Protein AF-A0A2V7I8H2-F1 (afdb_monomer)

Radius of gyration: 16.43 Å; Cα contacts (8 Å, |Δi|>4): 74; chains: 1; bounding box: 52×21×39 Å

Sequence (93 aa):
MTHPLSGHFSADESARLIRNYRYAVERMMRMLGGWIALTPELSAKLLMGRHVWDNAQHADALGRRLPELRAQAHVSEPANEAFVAFMDAIEEA

Foldseek 3Di:
DDPPPDDPDDLVRLLQVLLQLLQVLVLLLVLLVVVLVVDPDPVSNVVSVVSNVVSVVSNQVSLVVNVVSVHHSPHHDHPDVVRVVVSVVSSVD

Nearest PDB structures (foldseek):
  3fse-assembly1_A  TM=7.789E-01  e=2.064E-01  Trichormus variabilis ATCC 29413
  5l89-assembly3_Z  TM=8.618E-01  e=8.967E-01  Rhodospirillum rubrum
  5n5e-assembly1_e  TM=8.556E-01  e=1.259E+00  Pyrococcus furiosus COM1
  8w1e-assembly1_E  TM=7.045E-01  e=4.817E-01  Pseudomonas aeruginosa PAO1
  5l8f-assembly1_C  TM=7.509E-01  e=1.578E+00  Rhodospirillum rubrum ATCC 11170

Mean predicted aligned error: 4.5 Å

Secondary structure (DSSP, 8-state):
-------SS-HHHHHHHHHHHHHHHHHHHHHHHHHHHH---HHHHHHHHHHHHHHHHHHHHHHHHHHHTTS-TT----S-HHHHHHHHHHHT-

pLDDT: mean 92.99, std 11.54, range [42.69, 98.56]

Structure (mmCIF, N/CA/C/O backbone):
data_AF-A0A2V7I8H2-F1
#
_entry.id   AF-A0A2V7I8H2-F1
#
loop_
_atom_site.group_PDB
_atom_site.id
_atom_site.type_symbol
_atom_site.label_atom_id
_atom_site.label_alt_id
_atom_site.label_comp_id
_atom_site.label_asym_id
_atom_site.label_entity_id
_atom_site.label_seq_id
_atom_site.pdbx_PDB_ins_code
_atom_site.Cartn_x
_atom_site.Cartn_y
_atom_site.Cartn_z
_atom_site.occupancy
_atom_site.B_iso_or_equiv
_atom_site.auth_seq_id
_atom_site.auth_comp_id
_atom_site.auth_asym_id
_atom_site.auth_atom_id
_atom_site.pdbx_PDB_model_num
ATOM 1 N N . MET A 1 1 ? 37.915 -6.016 -13.273 1.00 42.69 1 MET A N 1
ATOM 2 C CA . MET A 1 1 ? 36.814 -6.997 -13.197 1.00 42.69 1 MET A CA 1
ATOM 3 C C . MET A 1 1 ? 35.506 -6.233 -13.272 1.00 42.69 1 MET A C 1
ATOM 5 O O . MET A 1 1 ? 35.128 -5.579 -12.311 1.00 42.69 1 MET A O 1
ATOM 9 N N . THR A 1 2 ? 34.888 -6.204 -14.448 1.00 46.22 2 THR A N 1
ATOM 10 C CA . THR A 1 2 ? 33.568 -5.612 -14.677 1.00 46.22 2 THR A CA 1
ATOM 11 C C . THR A 1 2 ? 32.529 -6.572 -14.120 1.00 46.22 2 THR A C 1
ATOM 13 O O . THR A 1 2 ? 32.125 -7.511 -14.797 1.00 46.22 2 THR A O 1
ATOM 16 N N . HIS A 1 3 ? 32.117 -6.378 -12.867 1.00 53.94 3 HIS A N 1
ATOM 17 C CA . HIS A 1 3 ? 30.836 -6.933 -12.448 1.00 53.94 3 HIS A CA 1
ATOM 18 C C . HIS A 1 3 ? 29.785 -6.278 -13.344 1.00 53.94 3 HIS A C 1
ATOM 20 O O . HIS A 1 3 ? 29.694 -5.045 -13.330 1.00 53.94 3 HIS A O 1
ATOM 26 N N . PRO A 1 4 ? 29.035 -7.029 -14.168 1.00 56.50 4 PRO A N 1
ATOM 27 C CA . PRO A 1 4 ? 27.880 -6.430 -14.798 1.00 56.50 4 PRO A CA 1
ATOM 28 C C . PRO A 1 4 ? 27.013 -5.921 -13.648 1.00 56.50 4 PRO A C 1
ATOM 30 O O . PRO A 1 4 ? 26.741 -6.652 -12.695 1.00 56.50 4 PRO A O 1
ATOM 33 N N . LEU A 1 5 ? 26.587 -4.662 -13.716 1.00 60.38 5 LEU A N 1
ATOM 34 C CA . LEU A 1 5 ? 25.502 -4.137 -12.886 1.00 60.38 5 LEU A CA 1
ATOM 35 C C . LEU A 1 5 ? 24.175 -4.813 -13.296 1.00 60.38 5 LEU A C 1
ATOM 37 O O . LEU A 1 5 ? 23.159 -4.150 -13.478 1.00 60.38 5 LEU A O 1
ATOM 41 N N . SER A 1 6 ? 24.182 -6.126 -13.533 1.00 61.84 6 SER A N 1
ATOM 42 C CA . SER A 1 6 ? 23.001 -6.907 -13.841 1.00 61.84 6 SER A CA 1
ATOM 43 C C . SER A 1 6 ? 22.282 -7.135 -12.522 1.00 61.84 6 SER A C 1
ATOM 45 O O . SER A 1 6 ? 22.575 -8.080 -11.788 1.00 61.84 6 SER A O 1
ATOM 47 N N . GLY A 1 7 ? 21.377 -6.217 -12.187 1.00 66.88 7 GLY A N 1
ATOM 48 C CA . GLY A 1 7 ? 20.358 -6.490 -11.185 1.00 66.88 7 GLY A CA 1
ATOM 49 C C . GLY A 1 7 ? 19.593 -7.770 -11.541 1.00 66.88 7 GLY A C 1
ATOM 50 O O . GLY A 1 7 ? 19.530 -8.165 -12.703 1.00 66.88 7 GLY A O 1
ATOM 51 N N . HIS A 1 8 ? 19.004 -8.418 -10.536 1.00 81.31 8 HIS A N 1
ATOM 52 C CA . HIS A 1 8 ? 18.217 -9.646 -10.719 1.00 81.31 8 HIS A CA 1
ATOM 53 C C . HIS A 1 8 ? 16.945 -9.437 -11.558 1.00 81.31 8 HIS A C 1
ATOM 55 O O . HIS A 1 8 ? 16.365 -10.405 -12.036 1.00 81.31 8 HIS A O 1
ATOM 61 N N . PHE A 1 9 ? 16.524 -8.184 -11.734 1.00 87.88 9 PHE A N 1
ATOM 62 C CA . PHE A 1 9 ? 15.337 -7.790 -12.477 1.00 87.88 9 PHE A CA 1
ATOM 63 C C . PHE A 1 9 ? 15.704 -6.756 -13.535 1.00 87.88 9 PHE A C 1
ATOM 65 O O . PHE A 1 9 ? 16.544 -5.879 -13.306 1.00 87.88 9 PHE A O 1
ATOM 72 N N . SER A 1 10 ? 15.014 -6.816 -14.668 1.00 91.38 10 SER A N 1
ATOM 73 C CA . SER A 1 10 ? 14.984 -5.717 -15.627 1.00 91.38 10 SER A CA 1
ATOM 74 C C . SER A 1 10 ? 14.362 -4.456 -15.008 1.00 91.38 10 SER A C 1
ATOM 76 O O . SER A 1 10 ? 13.687 -4.495 -13.970 1.00 91.38 10 SER A O 1
ATOM 78 N N . ALA A 1 11 ? 14.581 -3.309 -15.656 1.00 92.12 11 ALA A N 1
ATOM 79 C CA . ALA A 1 11 ? 13.952 -2.052 -15.250 1.00 92.12 11 ALA A CA 1
ATOM 80 C C . ALA A 1 11 ? 12.416 -2.154 -15.280 1.00 92.12 11 ALA A C 1
ATOM 82 O O . ALA A 1 11 ? 11.760 -1.693 -14.347 1.00 92.12 11 ALA A O 1
ATOM 83 N N . ASP A 1 12 ? 11.861 -2.831 -16.288 1.00 94.19 12 ASP A N 1
ATOM 84 C CA . ASP A 1 12 ? 10.416 -3.011 -16.450 1.00 94.19 12 ASP A CA 1
ATOM 85 C C . ASP A 1 12 ? 9.827 -3.923 -15.368 1.00 94.19 12 ASP A C 1
ATOM 87 O O . ASP A 1 12 ? 8.795 -3.604 -14.771 1.00 94.19 12 ASP A O 1
ATOM 91 N N . GLU A 1 13 ? 10.503 -5.031 -15.044 1.00 95.12 13 GLU A N 1
ATOM 92 C CA . GLU A 1 13 ? 10.102 -5.901 -13.933 1.00 95.12 13 GLU A CA 1
ATOM 93 C C . GLU A 1 13 ? 10.164 -5.168 -12.595 1.00 95.12 13 GLU A C 1
ATOM 95 O O . GLU A 1 13 ? 9.234 -5.273 -11.794 1.00 95.12 13 GLU A O 1
ATOM 100 N N . SER A 1 14 ? 11.217 -4.380 -12.375 1.00 95.50 14 SER A N 1
ATOM 101 C CA . SER A 1 14 ? 11.358 -3.558 -11.172 1.00 95.50 14 SER A CA 1
ATOM 102 C C . SER A 1 14 ? 10.236 -2.523 -11.074 1.00 95.50 14 SER A C 1
ATOM 104 O O . SER A 1 14 ? 9.640 -2.365 -10.011 1.00 95.50 14 SER A O 1
ATOM 106 N N . ALA A 1 15 ? 9.894 -1.854 -12.179 1.00 97.06 15 ALA A N 1
ATOM 107 C CA . ALA A 1 15 ? 8.809 -0.880 -12.211 1.00 97.06 15 ALA A CA 1
ATOM 108 C C . ALA A 1 15 ? 7.458 -1.537 -11.900 1.00 97.06 15 ALA A C 1
ATOM 110 O O . ALA A 1 15 ? 6.682 -0.991 -11.117 1.00 97.06 15 ALA A O 1
ATOM 111 N N . ARG A 1 16 ? 7.192 -2.730 -12.449 1.00 97.38 16 ARG A N 1
ATOM 112 C CA . ARG A 1 16 ? 5.988 -3.514 -12.137 1.00 97.38 16 ARG A CA 1
ATOM 113 C C . ARG A 1 16 ? 5.926 -3.892 -10.657 1.00 97.38 16 ARG A C 1
ATOM 115 O O . ARG A 1 16 ? 4.908 -3.664 -10.014 1.00 97.38 16 ARG A O 1
ATOM 122 N N . LEU A 1 17 ? 7.017 -4.411 -10.090 1.00 97.06 17 LEU A N 1
ATOM 123 C CA . LEU A 1 17 ? 7.077 -4.754 -8.665 1.00 97.06 17 LEU A CA 1
ATOM 124 C C . LEU A 1 17 ? 6.847 -3.529 -7.773 1.00 97.06 17 LEU A C 1
ATOM 126 O O . LEU A 1 17 ? 6.099 -3.611 -6.802 1.00 97.06 17 LEU A O 1
ATOM 130 N N . ILE A 1 18 ? 7.431 -2.381 -8.117 1.00 98.12 18 ILE A N 1
ATOM 131 C CA . ILE A 1 18 ? 7.232 -1.136 -7.369 1.00 98.12 18 ILE A CA 1
ATOM 132 C C . ILE A 1 18 ? 5.767 -0.696 -7.407 1.00 98.12 18 ILE A C 1
ATOM 134 O O . ILE A 1 18 ? 5.236 -0.334 -6.360 1.00 98.12 18 ILE A O 1
ATOM 138 N N . ARG A 1 19 ? 5.087 -0.776 -8.560 1.00 98.56 19 ARG A N 1
ATOM 139 C CA . ARG A 1 19 ? 3.645 -0.476 -8.646 1.00 98.56 19 ARG A CA 1
ATOM 140 C C . ARG A 1 19 ? 2.802 -1.426 -7.793 1.00 98.56 19 ARG A C 1
ATOM 142 O O . ARG A 1 19 ? 1.881 -0.954 -7.130 1.00 98.56 19 ARG A O 1
ATOM 149 N N . ASN A 1 20 ? 3.175 -2.707 -7.733 1.00 98.50 20 ASN A N 1
ATOM 150 C CA . ASN A 1 20 ? 2.531 -3.710 -6.876 1.00 98.50 20 ASN A CA 1
ATOM 151 C C . ASN A 1 20 ? 2.668 -3.385 -5.386 1.00 98.50 20 ASN A C 1
ATOM 153 O O . ASN A 1 20 ? 1.686 -3.417 -4.643 1.00 98.50 20 ASN A O 1
ATOM 157 N N . TYR A 1 21 ? 3.876 -3.040 -4.937 1.00 98.25 21 TYR A N 1
ATOM 158 C CA . TYR A 1 21 ? 4.092 -2.641 -3.546 1.00 98.25 21 TYR A CA 1
ATOM 159 C C . TYR A 1 21 ? 3.419 -1.310 -3.221 1.00 98.25 21 TYR A C 1
ATOM 161 O O . TYR A 1 21 ? 2.859 -1.165 -2.135 1.00 98.25 21 TYR A O 1
ATOM 169 N N . ARG A 1 22 ? 3.421 -0.359 -4.163 1.00 98.31 22 ARG A N 1
ATOM 170 C CA . ARG A 1 22 ? 2.757 0.937 -4.000 1.00 98.31 22 ARG A CA 1
ATOM 171 C C . ARG A 1 22 ? 1.249 0.757 -3.830 1.00 98.31 22 ARG A C 1
ATOM 173 O O . ARG A 1 22 ? 0.681 1.329 -2.906 1.00 98.31 22 ARG A O 1
ATOM 180 N N . TYR A 1 23 ? 0.637 -0.119 -4.628 1.00 98.44 23 TYR A N 1
ATOM 181 C CA . TYR A 1 23 ? -0.759 -0.521 -4.461 1.00 98.44 23 TYR A CA 1
ATOM 182 C C . TYR A 1 23 ? -1.024 -1.086 -3.057 1.00 98.44 23 TYR A C 1
ATOM 184 O O . TYR A 1 23 ? -1.955 -0.650 -2.386 1.00 98.44 23 TYR A O 1
ATOM 192 N N . ALA A 1 24 ? -0.185 -2.009 -2.576 1.00 98.00 24 ALA A N 1
ATOM 193 C CA . ALA A 1 24 ? -0.364 -2.627 -1.261 1.00 98.00 24 ALA A CA 1
ATOM 194 C C . ALA A 1 24 ? -0.336 -1.607 -0.107 1.00 98.00 24 ALA A C 1
ATOM 196 O O . ALA A 1 24 ? -1.212 -1.639 0.759 1.00 98.00 24 ALA A O 1
ATOM 197 N N . VAL A 1 25 ? 0.633 -0.683 -0.098 1.00 98.19 25 VAL A N 1
ATOM 198 C CA . VAL A 1 25 ? 0.726 0.335 0.967 1.00 98.19 25 VAL A CA 1
ATOM 199 C C . VAL A 1 25 ? -0.401 1.367 0.880 1.00 98.19 25 VAL A C 1
ATOM 201 O O . VAL A 1 25 ? -0.891 1.819 1.912 1.00 98.19 25 VAL A O 1
ATOM 204 N N . GLU A 1 26 ? -0.881 1.694 -0.324 1.00 97.88 26 GLU A N 1
ATOM 205 C CA . GLU A 1 26 ? -2.048 2.565 -0.511 1.00 97.88 26 GLU A CA 1
ATOM 206 C C . GLU A 1 26 ? -3.349 1.919 -0.012 1.00 97.88 26 GLU A C 1
ATOM 208 O O . GLU A 1 26 ? -4.135 2.588 0.666 1.00 97.88 26 GLU A O 1
ATOM 213 N N . ARG A 1 27 ? -3.561 0.619 -0.271 1.00 97.75 27 ARG A N 1
ATOM 214 C CA . ARG A 1 27 ? -4.690 -0.141 0.302 1.00 97.75 27 ARG A CA 1
ATOM 215 C C . ARG A 1 27 ? -4.596 -0.189 1.828 1.00 97.75 27 ARG A C 1
ATOM 217 O O . ARG A 1 27 ? -5.576 0.100 2.506 1.00 97.75 27 ARG A O 1
ATOM 224 N N . MET A 1 28 ? -3.407 -0.444 2.378 1.00 97.25 28 MET A N 1
ATOM 225 C CA . MET A 1 28 ? -3.191 -0.467 3.830 1.00 97.25 28 MET A C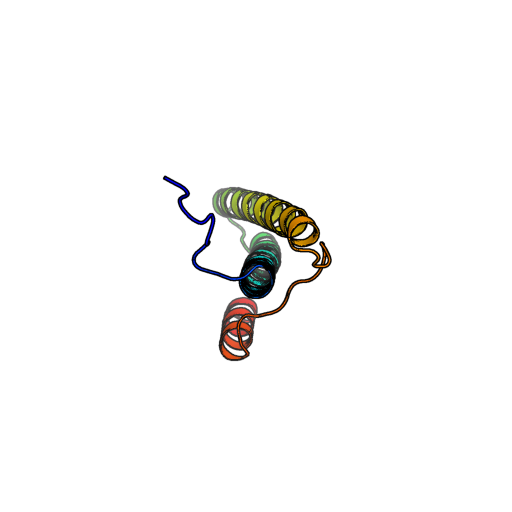A 1
ATOM 226 C C . MET A 1 28 ? -3.501 0.878 4.497 1.00 97.25 28 MET A C 1
ATOM 228 O O . MET A 1 28 ? -4.157 0.910 5.537 1.00 97.25 28 MET A O 1
ATOM 232 N N . MET A 1 29 ? -3.094 1.999 3.888 1.00 97.06 29 MET A N 1
ATOM 233 C CA . MET A 1 29 ? -3.464 3.329 4.388 1.00 97.06 29 MET A CA 1
ATOM 234 C C . MET A 1 29 ? -4.978 3.521 4.450 1.00 97.06 29 MET A C 1
ATOM 236 O O . MET A 1 29 ? -5.480 4.039 5.447 1.00 97.06 29 MET A O 1
ATOM 240 N N . ARG A 1 30 ? -5.701 3.110 3.400 1.00 95.75 30 ARG A N 1
ATOM 241 C CA . ARG A 1 30 ? -7.163 3.223 3.342 1.00 95.75 30 ARG A CA 1
ATOM 242 C C . ARG A 1 30 ? -7.832 2.398 4.442 1.00 95.75 30 ARG A C 1
ATOM 244 O O . ARG A 1 30 ? -8.646 2.953 5.176 1.00 95.75 30 ARG A O 1
ATOM 251 N N . MET A 1 31 ? -7.444 1.129 4.584 1.00 95.88 31 MET A N 1
ATOM 252 C CA . MET A 1 31 ? -7.947 0.219 5.623 1.00 95.88 31 MET A CA 1
ATOM 253 C C . MET A 1 31 ? -7.774 0.804 7.022 1.00 95.88 31 MET A C 1
ATOM 255 O O . MET A 1 31 ? -8.742 0.983 7.760 1.00 95.88 31 MET A O 1
ATOM 259 N N . LEU A 1 32 ? -6.540 1.185 7.361 1.00 95.88 32 LEU A N 1
ATOM 260 C CA . LEU A 1 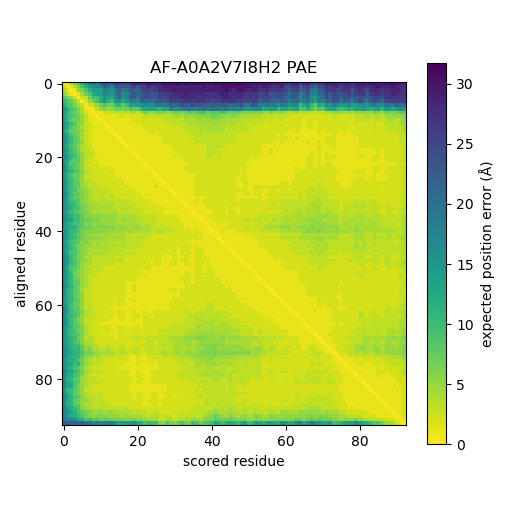32 ? -6.227 1.756 8.668 1.00 95.88 32 LEU A CA 1
ATOM 261 C C . LEU A 1 32 ? -6.970 3.074 8.904 1.00 95.88 32 LEU A C 1
ATOM 263 O O . LEU A 1 32 ? -7.434 3.318 10.014 1.00 95.88 32 LEU A O 1
ATOM 267 N N . GLY A 1 33 ? -7.126 3.910 7.873 1.00 94.50 33 GLY A N 1
ATOM 268 C CA . GLY A 1 33 ? -7.930 5.130 7.949 1.00 94.50 33 GLY A CA 1
ATOM 269 C C . GLY A 1 33 ? -9.392 4.853 8.312 1.00 94.50 33 GLY A C 1
ATOM 270 O O . GLY A 1 33 ? -9.951 5.553 9.157 1.00 94.50 33 GLY A O 1
ATOM 271 N N . GLY A 1 34 ? -9.985 3.806 7.729 1.00 93.81 34 GLY A N 1
ATOM 272 C CA . GLY A 1 34 ? -11.328 3.335 8.074 1.00 93.81 34 GLY A CA 1
ATOM 273 C C . GLY A 1 34 ? -11.422 2.846 9.521 1.00 93.81 34 GLY A C 1
ATOM 274 O O . GLY A 1 34 ? -12.276 3.306 10.277 1.00 93.81 34 GLY A O 1
ATOM 275 N N . TRP A 1 35 ? -10.501 1.980 9.948 1.00 94.50 35 TRP A N 1
ATOM 276 C CA . TRP A 1 35 ? -10.505 1.435 11.308 1.00 94.50 35 TRP A CA 1
ATOM 277 C C . TRP A 1 35 ? -10.234 2.487 12.387 1.00 94.50 35 TRP A C 1
ATOM 279 O O . TRP A 1 35 ? -10.901 2.469 13.418 1.00 94.50 35 TRP A O 1
ATOM 289 N 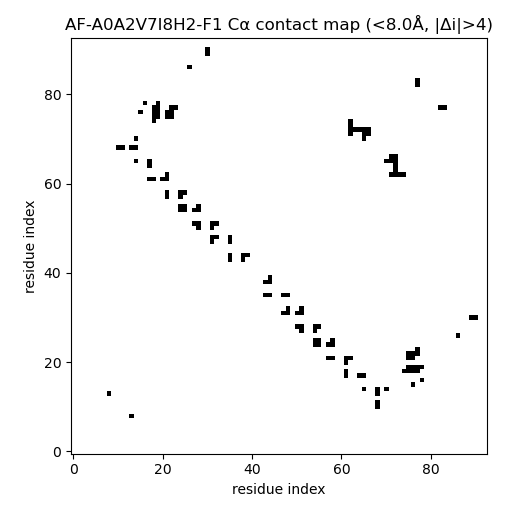N . ILE A 1 36 ? -9.357 3.472 12.148 1.00 95.88 36 ILE A N 1
ATOM 290 C CA . ILE A 1 36 ? -9.130 4.594 13.083 1.00 95.88 36 ILE A CA 1
ATOM 291 C C . ILE A 1 36 ? -10.442 5.307 13.440 1.00 95.88 36 ILE A C 1
ATOM 293 O O . ILE A 1 36 ? -10.611 5.739 14.586 1.00 95.88 36 ILE A O 1
ATOM 297 N N . ALA A 1 37 ? -11.366 5.437 12.482 1.00 93.69 37 ALA A N 1
ATOM 298 C CA . ALA A 1 37 ? -12.658 6.075 12.712 1.00 93.69 37 ALA A CA 1
ATOM 299 C C . ALA A 1 37 ? -13.590 5.234 13.604 1.00 93.69 37 ALA A C 1
ATOM 301 O O . ALA A 1 37 ? -14.397 5.807 14.336 1.00 93.69 37 ALA A O 1
ATOM 302 N N . LEU A 1 38 ? -13.460 3.903 13.573 1.00 94.31 38 LEU A N 1
ATOM 303 C CA . LEU A 1 38 ? -14.332 2.956 14.278 1.00 94.31 38 LEU A CA 1
ATOM 304 C C . LEU A 1 38 ? -13.777 2.497 15.634 1.00 94.31 38 LEU A C 1
ATOM 306 O O . LEU A 1 38 ? -14.541 2.133 16.524 1.00 94.31 38 LEU A O 1
ATOM 310 N N . THR A 1 39 ? -12.460 2.517 15.821 1.00 96.19 39 THR A N 1
ATOM 311 C CA . THR A 1 39 ? -11.820 2.100 17.072 1.00 96.19 39 THR A CA 1
ATOM 312 C C . THR A 1 39 ? -12.072 3.129 18.180 1.00 96.19 39 THR A C 1
ATOM 314 O O . THR A 1 39 ? -11.855 4.314 17.949 1.00 96.19 39 THR A O 1
ATOM 317 N N . PRO A 1 40 ? -12.509 2.756 19.393 1.00 97.44 40 PRO A N 1
ATOM 318 C CA . PRO A 1 40 ? -12.666 3.711 20.493 1.00 97.44 40 PRO A CA 1
ATOM 319 C C . PRO A 1 40 ? -11.364 3.968 21.270 1.00 97.44 40 PRO A C 1
ATOM 321 O O . PRO A 1 40 ? -11.157 5.078 21.768 1.00 97.44 40 PRO A O 1
ATOM 324 N N . GLU A 1 41 ? -10.462 2.989 21.363 1.00 98.25 41 GLU A N 1
ATOM 325 C CA . GLU A 1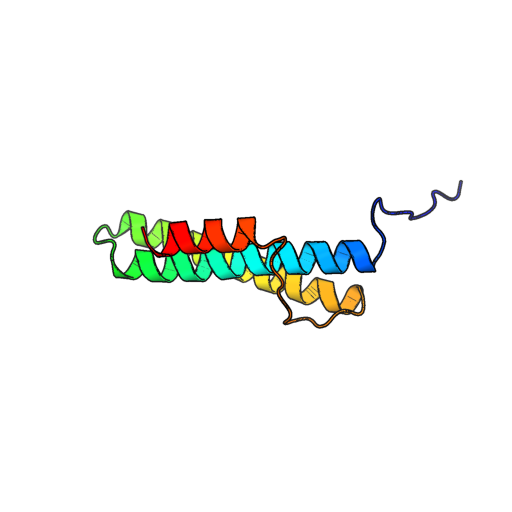 41 ? -9.254 3.074 22.185 1.00 98.25 41 GLU A CA 1
ATOM 326 C C . GLU A 1 41 ? -8.224 4.051 21.599 1.00 98.25 41 GLU A C 1
ATOM 328 O O . GLU A 1 41 ? -7.705 3.872 20.493 1.00 98.25 41 GLU A O 1
ATOM 333 N N . LEU A 1 42 ? -7.853 5.074 22.377 1.00 97.69 42 LEU A N 1
ATOM 334 C CA . LEU A 1 42 ? -6.889 6.091 21.944 1.00 97.69 42 LEU A CA 1
ATOM 335 C C . LEU A 1 42 ? -5.511 5.497 21.619 1.00 97.69 42 LEU A C 1
ATOM 337 O O . LEU A 1 42 ? -4.899 5.871 20.621 1.00 97.69 42 LEU A O 1
ATOM 341 N N . SER A 1 43 ? -5.018 4.567 22.437 1.00 98.12 43 SER A N 1
ATOM 342 C CA . SER A 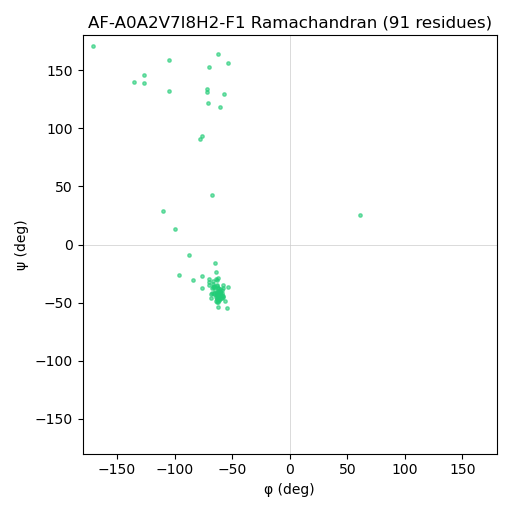1 43 ? -3.720 3.920 22.214 1.00 98.12 43 SER A CA 1
ATOM 343 C C . SER A 1 43 ? -3.674 3.172 20.879 1.00 98.12 43 SER A C 1
ATOM 345 O O . SER A 1 43 ? -2.689 3.286 20.150 1.00 98.12 43 SER A O 1
ATOM 347 N N . ALA A 1 44 ? -4.756 2.476 20.521 1.00 97.81 44 ALA A N 1
ATOM 348 C CA . ALA A 1 44 ? -4.878 1.790 19.241 1.00 97.81 44 ALA A CA 1
ATOM 349 C C . ALA A 1 44 ? -4.915 2.784 18.068 1.00 97.81 44 ALA A C 1
ATOM 351 O O . ALA A 1 44 ? -4.201 2.587 17.086 1.00 97.81 44 ALA A O 1
ATOM 352 N N . LYS A 1 45 ? -5.646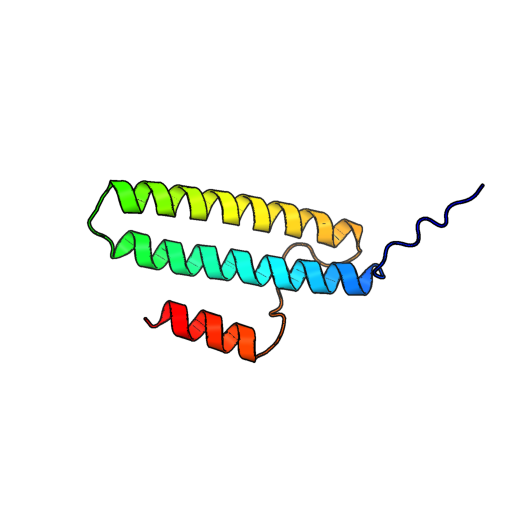 3.904 18.188 1.00 97.62 45 LYS A N 1
ATOM 353 C CA . LYS A 1 45 ? -5.628 4.978 17.173 1.00 97.62 45 LYS A CA 1
ATOM 354 C C . LYS A 1 45 ? -4.240 5.544 16.936 1.00 97.62 45 LYS A C 1
ATOM 356 O O . LYS A 1 45 ? -3.858 5.741 15.787 1.00 97.62 45 LYS A O 1
ATOM 361 N N . LEU A 1 46 ? -3.491 5.816 18.003 1.00 97.94 46 LEU A N 1
ATOM 362 C CA . LEU A 1 46 ? -2.140 6.364 17.890 1.00 97.94 46 LEU A CA 1
ATOM 363 C C . LEU A 1 46 ? -1.199 5.384 17.178 1.00 97.94 46 LEU A C 1
ATOM 365 O O . LEU A 1 46 ? -0.427 5.800 16.314 1.00 97.94 46 LEU A O 1
ATOM 369 N N . LEU A 1 47 ? -1.308 4.088 17.484 1.00 97.88 47 LEU A N 1
ATOM 370 C CA . LEU A 1 47 ? -0.542 3.048 16.797 1.00 97.88 47 LEU A CA 1
ATOM 371 C C . LEU A 1 47 ? -0.920 2.950 15.311 1.00 97.88 47 LEU A C 1
ATOM 373 O O . LEU A 1 47 ? -0.045 2.984 14.448 1.00 97.88 47 LEU A O 1
ATOM 377 N N . MET A 1 48 ? -2.215 2.890 14.993 1.00 97.75 48 MET A N 1
ATOM 378 C CA . MET A 1 48 ? -2.679 2.859 13.603 1.00 97.75 48 MET A CA 1
ATOM 379 C C . MET A 1 48 ? -2.280 4.126 12.841 1.00 97.75 48 MET A C 1
ATOM 381 O O . MET A 1 48 ? -1.835 4.036 11.701 1.00 97.75 48 MET A O 1
ATOM 385 N N . GLY A 1 49 ? -2.362 5.299 13.472 1.00 97.75 49 GLY A N 1
ATOM 386 C CA . GLY A 1 49 ? -1.930 6.568 12.887 1.00 97.75 49 GLY A CA 1
ATOM 387 C C . GLY A 1 49 ? -0.443 6.569 12.530 1.00 97.75 49 GLY A C 1
ATOM 388 O O . GLY A 1 49 ? -0.067 7.057 11.463 1.00 97.75 49 GLY A O 1
ATOM 389 N N . ARG A 1 50 ? 0.403 5.948 13.363 1.00 98.25 50 ARG A N 1
ATOM 390 C CA . ARG A 1 50 ? 1.815 5.730 13.025 1.00 98.25 50 ARG A CA 1
ATOM 391 C C . ARG A 1 50 ? 1.968 4.851 11.782 1.00 98.25 50 ARG A C 1
ATOM 393 O O . ARG A 1 50 ? 2.731 5.209 10.891 1.00 98.25 50 ARG A O 1
ATOM 400 N N . HIS A 1 51 ? 1.216 3.760 11.680 1.00 98.25 51 HIS A N 1
ATOM 401 C CA . HIS A 1 51 ? 1.257 2.900 10.496 1.00 98.25 51 HIS A CA 1
ATOM 402 C C . HIS A 1 51 ? 0.726 3.587 9.235 1.00 98.25 51 HIS A C 1
ATOM 404 O O . HIS A 1 51 ? 1.282 3.386 8.158 1.00 98.25 51 HIS A O 1
ATOM 410 N N . VAL A 1 52 ? -0.304 4.431 9.337 1.00 98.38 52 VAL A N 1
ATOM 411 C CA . VAL A 1 52 ? -0.755 5.267 8.212 1.00 98.38 52 VAL A CA 1
ATOM 412 C C . VAL A 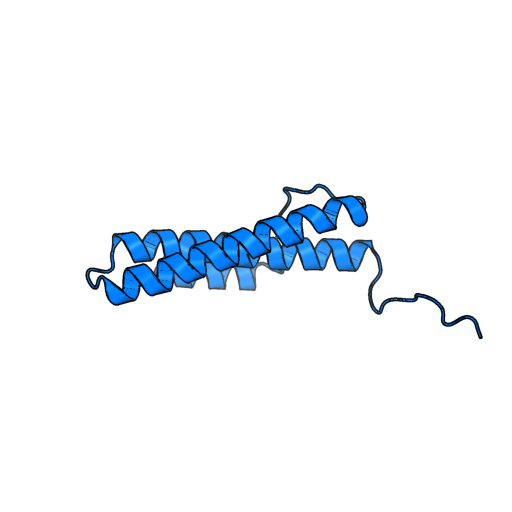1 52 ? 0.386 6.164 7.735 1.00 98.38 52 VAL A C 1
ATOM 414 O O . VAL A 1 52 ? 0.658 6.210 6.537 1.00 98.38 52 VAL A O 1
ATOM 417 N N . TRP A 1 53 ? 1.095 6.819 8.659 1.00 98.31 53 TRP A N 1
ATOM 418 C CA . TRP A 1 53 ? 2.250 7.645 8.314 1.00 98.31 53 TRP A CA 1
ATOM 419 C C . TRP A 1 53 ? 3.371 6.830 7.655 1.00 98.31 53 TRP A C 1
ATOM 421 O O . TRP A 1 53 ? 3.848 7.218 6.591 1.00 98.31 53 TRP A O 1
ATOM 431 N N . ASP A 1 54 ? 3.749 5.676 8.216 1.00 98.56 54 ASP A N 1
ATOM 432 C CA . ASP A 1 54 ? 4.796 4.823 7.635 1.00 98.56 54 ASP A CA 1
ATOM 433 C C . ASP A 1 54 ? 4.419 4.380 6.201 1.00 98.56 54 ASP A C 1
ATOM 435 O O . ASP A 1 54 ? 5.235 4.460 5.281 1.00 98.56 54 ASP A O 1
ATOM 439 N N . ASN A 1 55 ? 3.163 3.981 5.966 1.00 98.44 55 ASN A N 1
ATOM 440 C CA . ASN A 1 55 ? 2.693 3.607 4.629 1.00 98.44 55 ASN A CA 1
ATOM 441 C C . ASN A 1 55 ? 2.669 4.793 3.649 1.00 98.44 55 ASN A C 1
ATOM 443 O O . ASN A 1 55 ? 2.975 4.605 2.470 1.00 98.44 55 ASN A O 1
ATOM 447 N N . ALA A 1 56 ? 2.369 6.009 4.116 1.00 98.31 56 ALA A N 1
ATOM 448 C CA . ALA A 1 56 ? 2.432 7.214 3.288 1.00 98.31 56 ALA A CA 1
ATOM 449 C C . ALA A 1 56 ? 3.869 7.502 2.834 1.00 98.31 56 ALA A C 1
ATOM 451 O O . ALA A 1 56 ? 4.109 7.756 1.652 1.00 98.31 56 ALA A O 1
ATOM 452 N N . GLN A 1 57 ? 4.832 7.370 3.750 1.00 98.56 57 GLN A N 1
ATOM 453 C CA . GLN A 1 57 ? 6.255 7.500 3.435 1.00 98.56 57 GLN A CA 1
ATOM 454 C C . GLN A 1 57 ? 6.700 6.441 2.417 1.00 98.56 57 GLN A C 1
ATOM 456 O O . GLN A 1 57 ? 7.432 6.755 1.477 1.00 98.56 57 GLN A O 1
ATOM 461 N N . HIS A 1 58 ? 6.230 5.196 2.556 1.00 98.44 58 HIS A N 1
ATOM 462 C CA . HIS A 1 58 ? 6.513 4.139 1.585 1.00 98.44 58 HIS A CA 1
ATOM 463 C C . HIS A 1 58 ? 5.906 4.431 0.207 1.00 98.44 58 HIS A C 1
ATOM 465 O O . HIS A 1 58 ? 6.597 4.278 -0.799 1.00 98.44 58 HIS A O 1
ATOM 471 N N . ALA A 1 59 ? 4.650 4.879 0.137 1.00 98.12 59 ALA A N 1
ATOM 472 C CA . ALA A 1 59 ? 3.984 5.193 -1.129 1.00 98.12 59 ALA A CA 1
ATOM 473 C C . ALA A 1 59 ? 4.710 6.308 -1.902 1.00 98.12 59 ALA A C 1
ATOM 475 O O . ALA A 1 59 ? 4.870 6.222 -3.123 1.00 98.12 59 ALA A O 1
ATOM 476 N N . ASP A 1 60 ? 5.185 7.325 -1.184 1.00 98.00 60 ASP A N 1
ATOM 477 C CA . ASP A 1 60 ? 5.971 8.435 -1.720 1.00 98.00 60 ASP A CA 1
ATOM 478 C C . ASP A 1 60 ? 7.371 7.979 -2.176 1.00 98.00 60 ASP A C 1
ATOM 480 O O . ASP A 1 60 ? 7.785 8.261 -3.302 1.00 98.00 60 ASP A O 1
ATOM 484 N N . ALA A 1 61 ? 8.076 7.184 -1.364 1.00 98.19 61 ALA A N 1
ATOM 485 C CA . ALA A 1 61 ? 9.380 6.626 -1.730 1.00 98.19 61 ALA A CA 1
ATOM 486 C C . ALA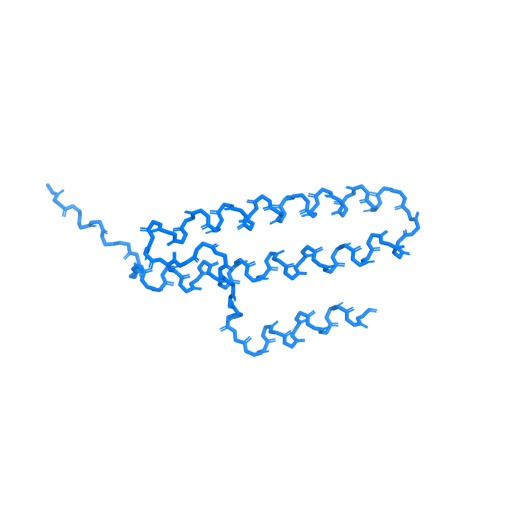 A 1 61 ? 9.311 5.727 -2.980 1.00 98.19 61 ALA A C 1
ATOM 488 O O . ALA A 1 61 ? 10.140 5.848 -3.884 1.00 98.19 61 ALA A O 1
ATOM 489 N N . LEU A 1 62 ? 8.296 4.861 -3.064 1.00 98.12 62 LEU A N 1
ATOM 490 C CA . LEU A 1 62 ? 8.051 4.005 -4.228 1.00 98.12 62 LEU A CA 1
ATOM 491 C C . LEU A 1 62 ? 7.687 4.837 -5.465 1.00 98.12 62 LEU A C 1
ATOM 493 O O . LEU A 1 62 ? 8.220 4.594 -6.547 1.00 98.12 62 LEU A O 1
ATOM 497 N N . GLY A 1 63 ? 6.841 5.859 -5.300 1.00 97.56 63 GLY A N 1
ATOM 498 C CA . GLY A 1 63 ? 6.468 6.777 -6.376 1.00 97.56 63 GLY A CA 1
ATOM 499 C C . GLY A 1 63 ? 7.663 7.535 -6.956 1.00 97.56 63 GLY A C 1
ATOM 500 O O . GLY A 1 63 ? 7.793 7.629 -8.175 1.00 97.56 63 GLY A O 1
ATOM 501 N N . ARG A 1 64 ? 8.594 8.000 -6.109 1.00 97.81 64 ARG A N 1
ATOM 502 C CA . ARG A 1 64 ? 9.837 8.659 -6.554 1.00 97.81 64 ARG A CA 1
ATOM 503 C C . ARG A 1 64 ? 10.747 7.746 -7.370 1.00 97.81 64 ARG A C 1
ATOM 505 O O . ARG A 1 64 ? 11.437 8.231 -8.263 1.00 97.81 64 ARG A O 1
ATOM 512 N N . ARG A 1 65 ? 10.724 6.435 -7.110 1.00 96.56 65 ARG A N 1
ATOM 513 C CA . ARG A 1 65 ? 11.565 5.466 -7.822 1.00 96.56 65 ARG A CA 1
ATOM 514 C C . ARG A 1 65 ? 11.062 5.152 -9.234 1.00 96.56 65 ARG A C 1
ATOM 516 O O . ARG A 1 65 ? 11.864 4.795 -10.094 1.00 96.56 65 ARG A O 1
ATOM 523 N N . LEU A 1 66 ? 9.760 5.282 -9.498 1.00 97.19 66 LEU A N 1
ATOM 524 C CA . LEU A 1 66 ? 9.167 4.944 -10.800 1.00 97.19 66 LEU A CA 1
ATOM 525 C C . LEU A 1 66 ? 9.725 5.792 -11.965 1.00 97.19 66 LEU A C 1
ATOM 527 O O . LEU A 1 66 ? 10.122 5.190 -12.966 1.00 97.19 66 LEU A O 1
ATOM 531 N N . PRO A 1 67 ? 9.858 7.131 -11.859 1.00 97.00 67 PRO A N 1
ATOM 532 C CA . PRO A 1 67 ? 10.486 7.950 -12.898 1.00 97.00 67 PRO A CA 1
ATOM 533 C C . PRO A 1 67 ? 11.924 7.552 -13.229 1.00 97.00 67 PRO A C 1
ATOM 535 O O . PRO A 1 67 ? 12.320 7.602 -14.392 1.00 97.00 67 PRO A O 1
ATOM 538 N N . GLU A 1 68 ? 12.697 7.101 -12.238 1.00 95.31 68 GLU A N 1
ATOM 539 C CA . GLU A 1 68 ? 14.067 6.615 -12.453 1.00 95.31 68 GLU A CA 1
ATOM 540 C C . GLU A 1 68 ? 14.104 5.353 -13.332 1.00 95.31 68 GLU A C 1
ATOM 542 O O . GLU A 1 68 ? 15.101 5.077 -13.997 1.00 95.31 68 GLU A O 1
ATOM 547 N N . LEU A 1 69 ? 12.995 4.611 -13.372 1.00 95.00 69 LEU A N 1
ATOM 548 C CA . LEU A 1 69 ? 12.774 3.440 -14.219 1.00 95.00 69 LEU A CA 1
ATOM 549 C C . LEU A 1 69 ? 11.952 3.764 -15.477 1.00 95.00 69 LEU A C 1
ATOM 551 O O . LEU A 1 69 ? 11.485 2.849 -16.147 1.00 95.00 69 LEU A O 1
ATOM 555 N N . ARG A 1 70 ? 11.769 5.051 -15.810 1.00 95.00 70 ARG A N 1
ATOM 556 C CA . ARG A 1 70 ? 10.942 5.535 -16.935 1.00 95.00 70 ARG A CA 1
ATOM 557 C C . ARG A 1 70 ? 9.455 5.160 -16.837 1.00 95.00 70 ARG A C 1
ATOM 559 O O . ARG A 1 70 ? 8.764 5.106 -17.851 1.00 95.00 70 ARG A O 1
ATOM 566 N N . ALA A 1 71 ? 8.950 4.945 -15.625 1.00 95.38 71 ALA A N 1
ATOM 567 C CA . ALA A 1 71 ? 7.535 4.730 -15.343 1.00 95.38 71 ALA A CA 1
ATOM 568 C C . ALA A 1 71 ? 6.896 5.976 -14.700 1.00 95.38 71 ALA A C 1
ATOM 570 O O . ALA A 1 71 ? 7.574 6.829 -14.129 1.00 95.38 71 ALA A O 1
ATOM 571 N N . GLN A 1 72 ? 5.570 6.092 -14.782 1.00 95.50 72 GLN A N 1
ATOM 572 C CA . GLN A 1 72 ? 4.830 7.212 -14.192 1.00 95.50 72 GLN A CA 1
ATOM 573 C C . GLN A 1 72 ? 4.797 7.120 -12.655 1.00 95.50 72 GLN A C 1
ATOM 575 O O . GLN A 1 72 ? 4.484 6.068 -12.107 1.00 95.50 72 GLN A O 1
ATOM 580 N N . ALA A 1 73 ? 5.073 8.232 -11.961 1.00 92.00 73 ALA A N 1
ATOM 581 C CA . ALA A 1 73 ? 5.251 8.276 -10.500 1.00 92.00 73 ALA A CA 1
ATOM 582 C C . ALA A 1 73 ? 4.005 7.916 -9.672 1.00 92.00 73 ALA A C 1
ATOM 584 O O . ALA A 1 73 ? 4.123 7.416 -8.555 1.00 92.00 73 ALA A O 1
ATOM 585 N N . HIS A 1 74 ? 2.812 8.184 -10.203 1.00 93.50 74 HIS A N 1
ATOM 586 C CA . HIS A 1 74 ? 1.546 8.075 -9.469 1.00 93.50 74 HIS A CA 1
ATOM 587 C C . HIS A 1 74 ? 0.676 6.914 -9.954 1.00 93.50 74 HIS A C 1
ATOM 589 O O . HIS A 1 74 ? -0.547 6.977 -9.868 1.00 93.50 74 HIS A O 1
ATOM 595 N N . VAL A 1 75 ? 1.303 5.857 -10.472 1.00 95.06 75 VAL A N 1
ATOM 596 C CA . VAL A 1 75 ? 0.599 4.648 -10.904 1.00 95.06 75 VAL A CA 1
ATOM 597 C C . VAL A 1 75 ? 0.829 3.538 -9.888 1.00 95.06 75 VAL A C 1
ATOM 599 O O . VAL A 1 75 ? 1.957 3.271 -9.477 1.00 95.06 75 VAL A O 1
ATOM 602 N N . SER A 1 76 ? -0.262 2.892 -9.499 1.00 97.38 76 SER A N 1
ATOM 603 C CA . SER A 1 76 ? -0.288 1.695 -8.665 1.00 97.38 76 SER A CA 1
ATOM 604 C C . SER A 1 76 ? -1.104 0.636 -9.381 1.00 97.38 76 SER A C 1
ATOM 606 O O . SER A 1 76 ? -2.148 0.939 -9.954 1.00 97.38 76 SER A O 1
ATOM 608 N N . GLU A 1 77 ? -0.634 -0.602 -9.335 1.00 97.81 77 GLU A N 1
ATOM 609 C CA . GLU A 1 77 ? -1.278 -1.750 -9.971 1.00 97.81 77 GLU A CA 1
ATOM 610 C C . GLU A 1 77 ? -1.257 -2.904 -8.969 1.00 97.81 77 GLU A C 1
ATOM 612 O O . GLU A 1 77 ? -0.261 -3.058 -8.269 1.00 97.81 77 GLU A O 1
ATOM 617 N N . PRO A 1 78 ? -2.319 -3.708 -8.842 1.00 98.06 78 PRO A N 1
ATOM 618 C CA . PRO A 1 78 ? -2.274 -4.888 -7.994 1.00 98.06 78 PRO A CA 1
ATOM 619 C C . PRO A 1 78 ? -1.366 -5.965 -8.596 1.00 98.06 78 PRO A C 1
ATOM 621 O O . PRO A 1 78 ? -1.240 -6.094 -9.813 1.00 98.06 78 PRO A O 1
ATOM 624 N N . ALA A 1 79 ? -0.791 -6.813 -7.740 1.00 97.62 79 ALA A N 1
ATOM 625 C CA . ALA A 1 79 ? 0.040 -7.925 -8.200 1.00 97.62 79 ALA A CA 1
ATOM 626 C C . ALA A 1 79 ? -0.748 -8.982 -8.995 1.00 97.62 79 ALA A C 1
ATOM 628 O O . ALA A 1 79 ? -0.198 -9.601 -9.906 1.00 97.62 79 ALA A O 1
ATOM 629 N N . ASN A 1 80 ? -2.003 -9.222 -8.607 1.00 98.38 80 ASN A N 1
ATOM 630 C CA . ASN A 1 80 ? -2.955 -10.138 -9.233 1.00 98.38 80 ASN A CA 1
ATOM 631 C C . ASN A 1 80 ? -4.354 -9.939 -8.616 1.00 98.38 80 ASN A C 1
ATOM 633 O O . ASN A 1 80 ? -4.496 -9.263 -7.597 1.00 98.38 80 ASN A O 1
ATOM 637 N N . GLU A 1 81 ? -5.374 -10.558 -9.212 1.00 98.44 81 GLU A N 1
ATOM 638 C CA . GLU A 1 81 ? -6.768 -10.487 -8.744 1.00 98.44 81 GLU A CA 1
ATOM 639 C C . GLU A 1 81 ? -6.966 -11.096 -7.350 1.00 98.44 81 GLU A C 1
ATOM 641 O O . GLU A 1 81 ? -7.730 -10.563 -6.551 1.00 98.44 81 GLU A O 1
ATOM 646 N N . ALA A 1 82 ? -6.238 -12.166 -7.011 1.00 98.31 82 ALA A N 1
ATOM 647 C CA . ALA A 1 82 ? -6.333 -12.788 -5.690 1.00 98.31 82 ALA A CA 1
ATOM 648 C C . ALA A 1 82 ? -5.892 -11.830 -4.569 1.00 98.31 82 ALA A C 1
ATOM 650 O O . ALA A 1 82 ? -6.476 -11.825 -3.488 1.00 98.31 82 ALA A O 1
ATOM 651 N N . PHE A 1 83 ? -4.890 -10.988 -4.829 1.00 97.94 83 PHE A N 1
ATOM 652 C CA . PHE A 1 83 ? -4.444 -9.966 -3.889 1.00 97.94 83 PHE A CA 1
ATOM 653 C C . PHE A 1 83 ? -5.459 -8.832 -3.731 1.00 97.94 83 PHE A C 1
ATOM 655 O O . PHE A 1 83 ? -5.615 -8.311 -2.630 1.00 97.94 83 PHE A O 1
ATOM 662 N N . VAL A 1 84 ? -6.166 -8.471 -4.807 1.00 98.31 84 VAL A N 1
ATOM 663 C CA . VAL A 1 84 ? -7.284 -7.517 -4.736 1.00 98.31 84 VAL A CA 1
ATOM 664 C C . VAL A 1 84 ? -8.387 -8.088 -3.852 1.00 98.31 84 VAL A C 1
ATOM 666 O O . VAL A 1 84 ? -8.722 -7.474 -2.848 1.00 98.31 84 VAL A O 1
ATOM 669 N N . ALA A 1 85 ? -8.845 -9.308 -4.147 1.00 97.75 85 ALA A N 1
ATOM 670 C CA . ALA A 1 85 ? -9.889 -9.978 -3.374 1.00 97.75 85 ALA A CA 1
ATOM 671 C C . ALA A 1 85 ? -9.516 -10.131 -1.889 1.00 97.75 85 ALA A C 1
ATOM 673 O O . ALA A 1 85 ? -10.360 -9.968 -1.014 1.00 97.75 85 ALA A O 1
ATOM 674 N N . PHE A 1 86 ? -8.244 -10.407 -1.592 1.00 96.69 86 PHE A N 1
ATOM 675 C CA . PHE A 1 86 ? -7.745 -10.442 -0.219 1.00 96.69 86 PHE A CA 1
ATOM 676 C C . PHE A 1 86 ? -7.838 -9.078 0.481 1.00 96.69 86 PHE A C 1
ATOM 678 O O . PHE A 1 86 ? -8.295 -9.012 1.618 1.00 96.69 86 PHE A O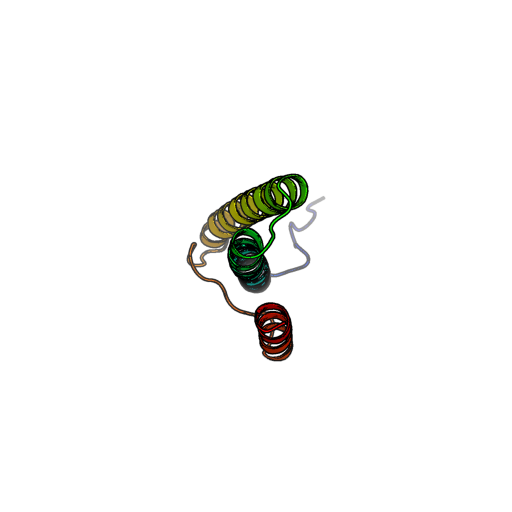 1
ATOM 685 N N . MET A 1 87 ? -7.415 -7.998 -0.182 1.00 96.62 87 MET A N 1
ATOM 686 C CA . MET A 1 87 ? -7.499 -6.646 0.380 1.00 96.62 87 MET A CA 1
ATOM 687 C C . MET A 1 87 ? -8.952 -6.202 0.580 1.00 96.62 87 MET A C 1
ATOM 689 O O . MET A 1 87 ? -9.262 -5.599 1.603 1.00 96.62 87 MET A O 1
ATOM 693 N N . ASP A 1 88 ? -9.839 -6.533 -0.359 1.00 95.88 88 ASP A N 1
ATOM 694 C CA . ASP A 1 88 ? -11.273 -6.245 -0.258 1.00 95.88 88 ASP A CA 1
ATOM 695 C C . ASP A 1 88 ? -11.900 -6.995 0.929 1.00 95.88 88 ASP A C 1
ATOM 697 O O . ASP A 1 88 ? -12.589 -6.392 1.746 1.00 95.88 88 ASP A O 1
ATOM 701 N N . ALA A 1 89 ? -11.567 -8.279 1.106 1.00 95.69 89 ALA A N 1
ATOM 702 C CA . ALA A 1 89 ? -12.055 -9.078 2.229 1.00 95.69 89 ALA A CA 1
ATOM 703 C C . ALA A 1 89 ? -11.604 -8.549 3.605 1.00 95.69 89 ALA A C 1
ATOM 705 O O . ALA A 1 89 ? -12.308 -8.756 4.589 1.00 95.69 89 ALA A O 1
ATOM 706 N N . ILE A 1 90 ? -10.445 -7.884 3.695 1.00 92.31 90 ILE A N 1
ATOM 707 C CA . ILE A 1 90 ? -10.009 -7.223 4.937 1.00 92.31 90 ILE A CA 1
ATOM 708 C C . ILE A 1 90 ? -10.767 -5.909 5.158 1.00 92.31 90 ILE A C 1
ATOM 710 O O . ILE A 1 90 ? -11.074 -5.579 6.299 1.00 92.31 90 ILE A O 1
ATOM 714 N N . GLU A 1 91 ? -11.060 -5.152 4.097 1.00 89.25 91 GLU A N 1
ATOM 715 C CA . GLU A 1 91 ? -11.811 -3.890 4.194 1.00 89.25 91 GLU A CA 1
ATOM 716 C C . GLU A 1 91 ? -13.265 -4.078 4.622 1.00 89.25 91 GLU A C 1
ATOM 718 O O . GLU A 1 91 ? -13.827 -3.193 5.265 1.00 89.25 91 GLU A O 1
ATOM 723 N N . GLU A 1 92 ? -13.867 -5.206 4.254 1.00 86.38 92 GLU A N 1
ATOM 724 C CA . GLU A 1 92 ? -15.263 -5.534 4.556 1.00 86.38 92 GLU A CA 1
ATOM 725 C C . GLU A 1 92 ? -15.465 -6.229 5.915 1.00 86.38 92 GLU A C 1
ATOM 727 O O . GLU A 1 92 ? -16.612 -6.413 6.330 1.00 86.38 92 GLU A O 1
ATOM 732 N N . ALA A 1 93 ? -14.381 -6.624 6.592 1.00 72.38 93 ALA A N 1
ATOM 733 C CA . ALA A 1 93 ? -14.406 -7.292 7.898 1.00 72.38 93 ALA A CA 1
ATOM 734 C C . ALA A 1 93 ? -14.605 -6.309 9.064 1.00 72.38 93 ALA A C 1
ATOM 736 O O . ALA A 1 93 ? -15.386 -6.661 9.981 1.00 72.38 93 ALA A O 1
#

Solvent-accessible surface area (backbone atoms only — not comparable to full-atom values): 5186 Å² total; per-residue (Å²): 133,84,73,74,88,70,59,99,55,55,57,66,57,47,43,52,50,43,18,23,52,29,30,51,30,52,52,50,33,52,44,44,56,54,47,48,75,72,54,84,56,64,70,60,35,55,53,44,51,51,50,35,50,54,26,50,54,48,35,52,56,41,22,63,50,21,51,81,52,77,39,67,45,90,57,61,41,72,84,45,70,69,59,49,55,51,54,50,56,60,67,77,106